Protein AF-A0A3M2HNC7-F1 (afdb_monomer_lite)

Foldseek 3Di:
DDDDDDDDDDDDDDDDDDPDDDPPPDDDPPCPDPPDLADPDDDPPDPPPPDDPVVVVVVSVVCVVCVHPVSVVPDDDDWDQDPVPDID

Sequence (88 aa):
MNYFHYIAAKGQKAARIRGHLLGLMLLPLMAVGQTATEANPPAPGFDLAGSDSRAVRIADEVMQALGGRTAWDNTRYITWKFFGKRRH

Secondary structure (DSSP, 8-state):
----------------------------------------PPPTT--TTTS-HHHHHHHHHHHHHTT-HHHHHT------EETTTEE-

Structure (mmCIF, N/CA/C/O backbone):
data_AF-A0A3M2HNC7-F1
#
_entry.id   AF-A0A3M2HNC7-F1
#
loop_
_atom_site.group_PDB
_atom_site.id
_atom_site.type_symbol
_atom_site.label_atom_id
_atom_site.label_alt_id
_atom_site.label_comp_id
_atom_site.label_asym_id
_atom_site.label_entity_id
_atom_site.label_seq_id
_atom_site.pdbx_PDB_ins_code
_atom_site.Cartn_x
_atom_site.Cartn_y
_atom_site.Ca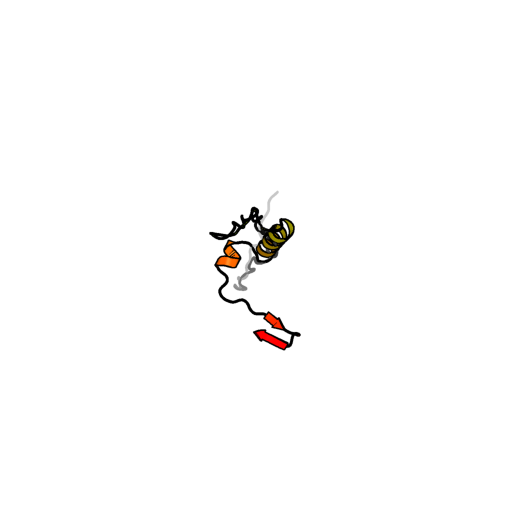rtn_z
_atom_site.occupancy
_atom_site.B_iso_or_equiv
_atom_site.auth_seq_id
_atom_site.auth_comp_id
_atom_site.auth_asym_id
_atom_site.auth_atom_id
_atom_site.pdbx_PDB_model_num
ATOM 1 N N . MET A 1 1 ? -55.483 60.618 13.851 1.00 37.09 1 MET A N 1
ATOM 2 C CA . MET A 1 1 ? -55.998 61.350 15.024 1.00 37.09 1 MET A CA 1
ATOM 3 C C . MET A 1 1 ? -55.402 60.683 16.249 1.00 37.09 1 MET A C 1
ATOM 5 O O . MET A 1 1 ? -55.570 59.480 16.393 1.00 37.09 1 MET A O 1
ATOM 9 N N . ASN A 1 2 ? -54.628 61.429 17.038 1.00 38.91 2 ASN A N 1
ATOM 10 C CA . ASN A 1 2 ? -54.096 60.991 18.332 1.00 38.91 2 ASN A CA 1
ATOM 11 C C . ASN A 1 2 ? -55.242 60.498 19.243 1.00 38.91 2 ASN A C 1
ATOM 13 O O . ASN A 1 2 ? -56.394 60.828 18.994 1.00 38.91 2 ASN A O 1
ATOM 17 N N . TYR A 1 3 ? -54.959 59.717 20.282 1.00 41.41 3 TYR A N 1
ATOM 18 C CA . TYR A 1 3 ? -54.997 60.221 21.657 1.00 41.41 3 TYR A CA 1
ATOM 19 C C . TYR A 1 3 ? -54.740 59.069 22.666 1.00 41.41 3 TYR A C 1
ATOM 21 O O . TYR A 1 3 ? -55.572 58.199 22.867 1.00 41.41 3 TYR A O 1
ATOM 29 N N . PHE A 1 4 ? -53.560 59.136 23.294 1.00 47.69 4 PHE A N 1
ATOM 30 C CA . PHE A 1 4 ? -53.275 58.905 24.719 1.00 47.69 4 PHE A CA 1
ATOM 31 C C . PHE A 1 4 ? -53.444 57.524 25.385 1.00 47.69 4 PHE A C 1
ATOM 33 O O . PHE A 1 4 ? -54.531 57.013 25.608 1.00 47.69 4 PHE A O 1
ATOM 40 N N . HIS A 1 5 ? -52.284 57.059 25.866 1.00 40.00 5 HIS A N 1
ATOM 41 C CA . HIS A 1 5 ? -51.995 56.636 27.242 1.00 40.00 5 HIS A CA 1
ATOM 42 C C . HIS A 1 5 ? -52.944 55.651 27.939 1.00 40.00 5 HIS A C 1
ATOM 44 O O . HIS A 1 5 ? -53.991 56.020 28.459 1.00 40.00 5 HIS A O 1
ATOM 50 N N . TYR A 1 6 ? -52.398 54.466 28.215 1.00 42.69 6 TYR A N 1
ATOM 51 C CA . TYR A 1 6 ? -52.568 53.848 29.526 1.00 42.69 6 TYR A CA 1
ATOM 52 C C . TYR A 1 6 ? -51.185 53.492 30.089 1.00 42.69 6 TYR A C 1
ATOM 54 O O . TYR A 1 6 ? -50.554 52.518 29.684 1.00 42.69 6 TYR A O 1
ATOM 62 N N . ILE A 1 7 ? -50.682 54.340 30.989 1.00 46.12 7 ILE A N 1
ATOM 63 C CA . ILE A 1 7 ? -49.546 54.037 31.864 1.00 46.12 7 ILE A CA 1
ATOM 64 C C . ILE A 1 7 ? -50.131 53.518 33.176 1.00 46.12 7 ILE A C 1
ATOM 66 O O . ILE A 1 7 ? -50.885 54.242 33.813 1.00 46.12 7 ILE A O 1
ATOM 70 N N . ALA A 1 8 ? -49.753 52.307 33.584 1.00 40.50 8 ALA A N 1
ATOM 71 C CA . ALA A 1 8 ? -49.472 51.918 34.975 1.00 40.50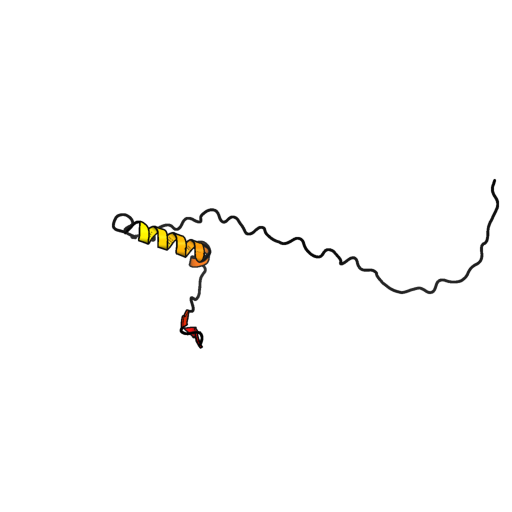 8 ALA A CA 1
ATOM 72 C C . ALA A 1 8 ? -49.200 50.404 34.993 1.00 40.50 8 ALA A C 1
ATOM 74 O O . ALA A 1 8 ? -50.093 49.583 34.837 1.00 40.50 8 ALA A O 1
ATOM 75 N N . ALA A 1 9 ? -47.932 50.008 34.975 1.00 45.25 9 ALA A N 1
ATOM 76 C CA . ALA A 1 9 ? -47.164 49.742 36.190 1.00 45.25 9 ALA A CA 1
ATOM 77 C C . ALA A 1 9 ? -47.544 48.411 36.853 1.00 45.25 9 ALA A C 1
ATOM 79 O O . ALA A 1 9 ? -48.513 48.323 37.600 1.00 45.25 9 ALA A O 1
ATOM 80 N N . LYS A 1 10 ? -46.678 47.408 36.669 1.00 44.53 10 LYS A N 1
ATOM 81 C CA . LYS A 1 10 ? -46.115 46.643 37.789 1.00 44.53 10 LYS A CA 1
ATOM 82 C C . LYS A 1 10 ? -44.894 45.843 37.339 1.00 44.53 10 LYS A C 1
ATOM 84 O O . LYS A 1 10 ? -45.000 44.868 36.610 1.00 44.53 10 LYS A O 1
ATOM 89 N N . GLY A 1 11 ? -43.743 46.324 37.805 1.00 44.31 11 GLY A N 1
ATOM 90 C CA . GLY A 1 11 ? -42.674 45.532 38.408 1.00 44.31 11 GLY A CA 1
ATOM 91 C C . GLY A 1 11 ? -42.231 44.270 37.684 1.00 44.31 11 GLY A C 1
ATOM 92 O O . GLY A 1 11 ? -42.796 43.196 37.873 1.00 44.31 11 GLY A O 1
ATOM 93 N N . GLN A 1 12 ? -41.110 44.406 36.981 1.00 48.19 12 GLN A N 1
ATOM 94 C CA . GLN A 1 12 ? -40.234 43.307 36.621 1.00 48.19 12 GLN A CA 1
ATOM 95 C C . GLN A 1 12 ? -39.945 42.392 37.818 1.00 48.19 12 GLN A C 1
ATOM 97 O O . GLN A 1 12 ? -39.460 42.843 38.856 1.00 48.19 12 GLN A O 1
ATOM 102 N N . LYS A 1 13 ? -40.140 41.086 37.629 1.00 46.47 13 LYS A N 1
ATOM 103 C CA . LYS A 1 13 ? -39.315 40.083 38.301 1.00 46.47 13 LYS A CA 1
ATOM 104 C C . LYS A 1 13 ? -38.404 39.461 37.258 1.00 46.47 13 LYS A C 1
ATOM 106 O O . LYS A 1 13 ? -38.846 38.810 36.316 1.00 46.47 13 LYS A O 1
ATOM 111 N N . ALA A 1 14 ? -37.131 39.781 37.422 1.00 43.69 14 ALA A N 1
ATOM 112 C CA . ALA A 1 14 ? -36.028 39.319 36.617 1.00 43.69 14 ALA A CA 1
ATOM 113 C C . ALA A 1 14 ? -35.822 37.799 36.724 1.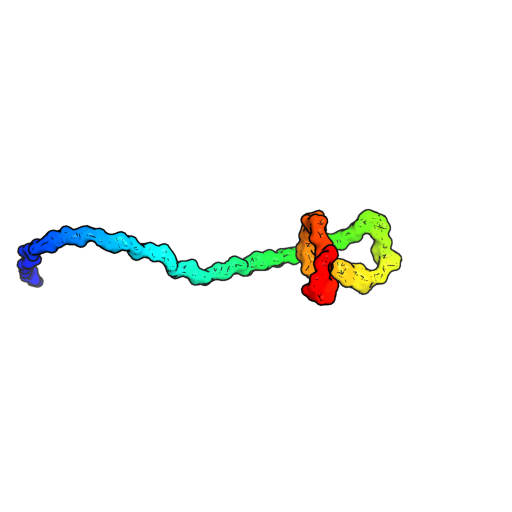00 43.69 14 ALA A C 1
ATOM 115 O O . ALA A 1 14 ? -36.177 37.169 37.719 1.00 43.69 14 ALA A O 1
ATOM 116 N N . ALA A 1 15 ? -35.113 37.300 35.710 1.00 48.69 15 ALA A N 1
ATOM 117 C CA . ALA A 1 15 ? -34.314 36.078 35.680 1.00 48.69 15 ALA A CA 1
ATOM 118 C C . ALA A 1 15 ? -35.019 34.750 35.338 1.00 48.69 15 ALA A C 1
ATOM 120 O O . ALA A 1 15 ? -35.304 33.922 36.197 1.00 48.69 15 ALA A O 1
ATOM 121 N N . ARG A 1 16 ? -35.063 34.449 34.029 1.00 51.28 16 ARG A N 1
ATOM 122 C CA . ARG A 1 16 ? -34.668 33.117 33.534 1.00 51.28 16 ARG A CA 1
ATOM 123 C C . ARG A 1 16 ? -33.812 33.214 32.265 1.00 51.28 16 ARG A C 1
ATOM 125 O O . ARG A 1 16 ? -34.268 33.115 31.139 1.00 51.28 16 ARG A O 1
ATOM 132 N N . ILE A 1 17 ? -32.552 33.528 32.524 1.00 58.50 17 ILE A N 1
ATOM 133 C CA . ILE A 1 17 ? -31.310 33.036 31.916 1.00 58.50 17 ILE A CA 1
ATOM 134 C C . ILE A 1 17 ? -31.466 32.145 30.653 1.00 58.50 17 ILE A C 1
ATOM 136 O O . ILE A 1 17 ? -31.796 30.968 30.746 1.00 58.50 17 ILE A O 1
ATOM 140 N N . ARG A 1 18 ? -31.084 32.755 29.518 1.00 50.28 18 ARG A N 1
ATOM 141 C CA . ARG A 1 18 ? -30.312 32.241 28.361 1.00 50.28 18 ARG A CA 1
ATOM 142 C C . ARG A 1 18 ? -30.927 31.138 27.483 1.00 50.28 18 ARG A C 1
ATOM 144 O O . ARG A 1 18 ? -30.644 29.958 27.644 1.00 50.28 18 ARG A O 1
ATOM 151 N N . GLY A 1 19 ? -31.608 31.569 26.418 1.00 48.19 19 GLY A N 1
ATOM 152 C CA . GLY A 1 19 ? -31.664 30.820 25.161 1.00 48.19 19 GLY A CA 1
ATOM 153 C C . GLY A 1 19 ? -30.294 30.861 24.483 1.00 48.19 1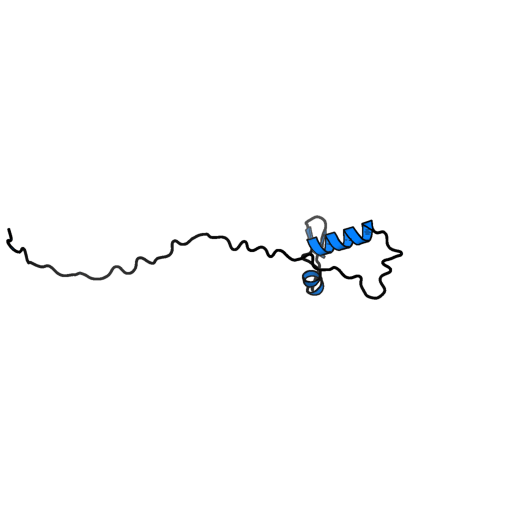9 GLY A C 1
ATOM 154 O O . GLY A 1 19 ? -29.939 31.853 23.850 1.00 48.19 19 GLY A O 1
ATOM 155 N N . HIS A 1 20 ? -29.492 29.816 24.669 1.00 52.34 20 HIS A N 1
ATOM 156 C CA . HIS A 1 20 ? -28.259 29.646 23.914 1.00 52.34 20 HIS A CA 1
ATOM 157 C C . HIS A 1 20 ? -28.578 29.047 22.545 1.00 52.34 20 HIS A C 1
ATOM 159 O O . HIS A 1 20 ? -28.992 27.897 22.434 1.00 52.34 20 HIS A O 1
ATOM 165 N N . LEU A 1 21 ? -28.361 29.873 21.516 1.00 51.84 21 LEU A N 1
ATOM 166 C CA . LEU A 1 21 ? -27.877 29.465 20.200 1.00 51.84 21 LEU A CA 1
ATOM 167 C C . LEU A 1 21 ? -26.996 28.212 20.312 1.00 51.84 21 LEU A C 1
ATOM 169 O O . LEU A 1 21 ? -25.852 28.326 20.738 1.00 51.84 21 LEU A O 1
ATOM 173 N N . LEU A 1 22 ? -27.504 27.041 19.938 1.00 52.91 22 LEU A N 1
ATOM 174 C CA . LEU A 1 22 ? -26.694 25.841 19.697 1.00 52.91 22 LEU A CA 1
ATOM 175 C C . LEU A 1 22 ? -27.530 24.823 18.914 1.00 52.91 22 LEU A C 1
ATOM 177 O O . LEU A 1 22 ? -27.869 23.741 19.374 1.00 52.91 22 LEU A O 1
ATOM 181 N N . GLY A 1 23 ? -27.906 25.228 17.705 1.00 49.47 23 GLY A N 1
ATOM 182 C CA . GLY A 1 23 ? -28.587 24.396 16.720 1.00 49.47 23 GLY A CA 1
ATOM 183 C C . GLY A 1 23 ? -27.955 24.592 15.348 1.00 49.47 23 GLY A C 1
ATOM 184 O O . GLY A 1 23 ? -28.640 24.970 14.410 1.00 49.47 23 GLY A O 1
ATOM 185 N N . LEU A 1 24 ? -26.638 24.405 15.249 1.00 58.62 24 LEU A N 1
ATOM 186 C CA . LEU A 1 24 ? -25.925 24.286 13.974 1.00 58.62 24 LEU A CA 1
ATOM 187 C C . LEU A 1 24 ? -25.216 22.931 13.982 1.00 58.62 24 LEU A C 1
ATOM 189 O O . LEU A 1 24 ? -24.007 22.803 14.150 1.00 58.62 24 LEU A O 1
ATOM 193 N N . MET A 1 25 ? -26.054 21.898 13.936 1.00 54.50 25 MET A N 1
ATOM 194 C CA . MET A 1 25 ? -25.658 20.514 13.753 1.00 54.50 25 MET A CA 1
ATOM 195 C C . MET A 1 25 ? -25.526 20.262 12.246 1.00 54.50 25 MET A C 1
ATOM 197 O O . MET A 1 25 ? -26.430 20.597 11.486 1.00 54.50 25 MET A O 1
ATOM 201 N N . LEU A 1 26 ? -24.418 19.624 11.865 1.00 64.75 26 LEU A N 1
ATOM 202 C CA . LEU A 1 26 ? -24.129 19.020 10.561 1.00 64.75 26 LEU A CA 1
ATOM 203 C C . LEU A 1 26 ? -23.890 19.958 9.360 1.00 64.75 26 LEU A C 1
ATOM 205 O O . LEU A 1 26 ? -24.783 20.261 8.578 1.00 64.75 26 LEU A O 1
ATOM 209 N N . LEU A 1 27 ? -22.608 20.211 9.095 1.00 56.22 27 LEU A N 1
ATOM 210 C CA . LEU A 1 27 ? -22.048 20.061 7.748 1.00 56.22 27 LEU A CA 1
ATOM 211 C C . LEU A 1 27 ? -20.775 19.208 7.882 1.00 56.22 27 LEU A C 1
ATOM 213 O O . LEU A 1 27 ? -19.943 19.504 8.744 1.00 56.22 27 LEU A O 1
ATOM 217 N N . PRO A 1 28 ? -20.651 18.098 7.135 1.00 58.91 28 PRO A N 1
ATOM 218 C CA . PRO A 1 28 ? -19.619 17.110 7.382 1.00 58.91 28 PRO A CA 1
ATOM 219 C C . PRO A 1 28 ? -18.264 17.632 6.904 1.00 58.91 28 PRO A C 1
ATOM 221 O O . PRO A 1 28 ? -18.126 18.150 5.796 1.00 58.91 28 PRO A O 1
ATOM 224 N N . LEU A 1 29 ? -17.251 17.436 7.747 1.00 62.38 29 LEU A N 1
ATOM 225 C CA . LEU A 1 29 ? -15.838 17.498 7.395 1.00 62.38 29 LEU A CA 1
ATOM 226 C C . LEU A 1 29 ? -15.541 16.358 6.404 1.00 62.38 29 LEU A C 1
ATOM 228 O O . LEU A 1 29 ? -15.056 15.300 6.782 1.00 62.38 29 LEU A O 1
ATOM 232 N N . MET A 1 30 ? -15.915 16.541 5.141 1.00 57.59 30 MET A N 1
ATOM 233 C CA . MET A 1 30 ? -15.627 15.619 4.039 1.00 57.59 30 MET A CA 1
ATOM 234 C C . MET A 1 30 ? -14.795 16.350 2.990 1.00 57.59 30 MET A C 1
ATOM 236 O O . MET A 1 30 ? -15.138 16.415 1.818 1.00 57.59 30 MET A O 1
ATOM 240 N N . ALA A 1 31 ? -13.669 16.903 3.429 1.00 52.81 31 ALA A N 1
ATOM 241 C CA . ALA A 1 31 ? -12.496 16.964 2.576 1.00 52.81 31 ALA A CA 1
ATOM 242 C C . ALA A 1 31 ? -11.646 15.742 2.937 1.00 52.81 31 ALA A C 1
ATOM 244 O O . ALA A 1 31 ? -10.626 15.855 3.612 1.00 52.81 31 ALA A O 1
ATOM 245 N N . VAL A 1 32 ? -12.113 14.547 2.549 1.00 58.09 32 VAL A N 1
ATOM 246 C CA . VAL A 1 32 ? -11.195 13.414 2.401 1.00 58.09 32 VAL A CA 1
ATOM 247 C C . VAL A 1 32 ? -10.208 13.877 1.344 1.00 58.09 32 VAL A C 1
ATOM 249 O O . VAL A 1 32 ? -10.594 14.104 0.197 1.00 58.09 32 VAL A O 1
ATOM 252 N N . GLY A 1 33 ? -8.979 14.153 1.779 1.00 52.38 33 GLY A N 1
ATOM 253 C CA . GLY A 1 33 ? -7.920 14.634 0.914 1.00 52.38 33 GLY A CA 1
ATOM 254 C C . GLY A 1 33 ? -7.845 13.742 -0.313 1.00 52.38 33 GLY A C 1
ATOM 255 O O . GLY A 1 33 ? -7.708 12.526 -0.196 1.00 52.38 33 GLY A O 1
ATOM 256 N N . GLN A 1 34 ? -7.962 14.348 -1.490 1.00 49.34 34 GLN A N 1
ATOM 257 C CA . GLN A 1 34 ? -7.472 13.735 -2.710 1.00 49.34 34 GLN A CA 1
ATOM 258 C C . GLN A 1 34 ? -5.964 13.598 -2.512 1.00 49.34 34 GLN A C 1
ATOM 260 O O . GLN A 1 34 ? -5.209 14.533 -2.768 1.00 49.34 34 GLN A O 1
ATOM 265 N N . THR A 1 35 ? -5.522 12.474 -1.949 1.00 51.28 35 THR A N 1
ATOM 266 C CA . THR A 1 35 ? -4.106 12.144 -1.928 1.00 51.28 35 THR A CA 1
ATOM 267 C C . THR A 1 35 ? -3.737 11.946 -3.386 1.00 51.28 35 THR A C 1
ATOM 269 O O . THR A 1 35 ? -4.122 10.942 -3.992 1.00 51.28 35 THR A O 1
ATOM 272 N N . ALA A 1 36 ? -3.061 12.941 -3.968 1.00 54.16 36 ALA A N 1
ATOM 273 C CA . ALA A 1 36 ? -2.277 12.752 -5.179 1.00 54.16 36 ALA A CA 1
ATOM 274 C C . ALA A 1 36 ? -1.576 11.399 -5.056 1.00 54.16 36 ALA A C 1
ATOM 276 O O . ALA A 1 36 ? -1.066 11.121 -3.971 1.00 54.16 36 ALA A O 1
ATOM 277 N N . THR A 1 37 ? -1.632 10.561 -6.099 1.00 57.19 37 THR A N 1
ATOM 278 C CA . THR A 1 37 ? -1.023 9.225 -6.124 1.00 57.19 37 THR A CA 1
ATOM 279 C C . THR A 1 37 ? 0.380 9.327 -5.546 1.00 57.19 37 THR A C 1
ATOM 281 O O . THR A 1 37 ? 1.292 9.816 -6.213 1.00 57.19 37 THR A O 1
ATOM 284 N N . GLU A 1 38 ? 0.524 8.995 -4.264 1.00 65.56 38 GLU A N 1
ATOM 285 C CA . GLU A 1 38 ? 1.775 9.223 -3.565 1.00 65.56 38 GLU A CA 1
ATOM 286 C C . GLU A 1 38 ? 2.737 8.208 -4.164 1.00 65.56 38 GLU A C 1
ATOM 288 O O . GLU A 1 38 ? 2.448 7.009 -4.174 1.00 65.56 38 GLU A O 1
ATOM 293 N N . ALA A 1 39 ? 3.812 8.695 -4.784 1.00 78.38 39 ALA A N 1
ATOM 294 C CA . ALA A 1 39 ? 4.732 7.823 -5.487 1.00 78.38 39 ALA A CA 1
ATOM 295 C C . ALA A 1 39 ? 5.268 6.775 -4.508 1.00 78.38 39 ALA A C 1
ATOM 297 O O . ALA A 1 39 ? 5.680 7.100 -3.394 1.00 78.38 39 ALA A O 1
ATOM 298 N N . ASN A 1 40 ? 5.265 5.519 -4.942 1.00 88.00 40 ASN A N 1
ATOM 299 C CA . ASN A 1 40 ? 5.830 4.410 -4.200 1.00 88.00 40 ASN A CA 1
ATOM 300 C C . ASN A 1 40 ? 7.190 4.033 -4.812 1.00 88.00 40 ASN A C 1
ATOM 302 O O . ASN A 1 40 ? 7.266 3.076 -5.582 1.00 88.00 40 ASN A O 1
ATOM 306 N N . PRO A 1 41 ? 8.261 4.816 -4.577 1.00 91.00 41 PRO A N 1
ATOM 307 C CA . PRO A 1 41 ? 9.531 4.568 -5.236 1.00 91.00 41 PRO A CA 1
ATOM 308 C C . PRO A 1 41 ? 10.090 3.200 -4.820 1.00 91.00 41 PRO A C 1
ATOM 310 O O . PRO A 1 41 ? 10.007 2.832 -3.642 1.00 91.00 41 PRO A O 1
ATOM 313 N N . PRO A 1 42 ? 10.708 2.463 -5.756 1.00 91.88 42 PRO A N 1
ATOM 314 C CA . PRO A 1 42 ? 11.477 1.282 -5.416 1.00 91.88 42 PRO A CA 1
ATOM 315 C C . PRO A 1 42 ? 12.550 1.602 -4.374 1.00 91.88 42 PRO A C 1
ATOM 317 O O . PRO A 1 42 ? 13.184 2.659 -4.414 1.00 91.88 42 PRO A O 1
ATOM 320 N N . ALA A 1 43 ? 12.779 0.671 -3.451 1.00 90.56 43 ALA A N 1
ATOM 321 C CA . ALA A 1 43 ? 13.872 0.796 -2.498 1.00 90.56 43 ALA A CA 1
ATOM 322 C C . ALA A 1 43 ? 15.236 0.795 -3.224 1.00 90.56 43 ALA A C 1
ATOM 324 O O . ALA A 1 43 ? 15.359 0.206 -4.304 1.00 90.56 43 ALA A O 1
ATOM 325 N N . PRO A 1 44 ? 16.285 1.401 -2.640 1.00 94.62 44 PRO A N 1
ATOM 326 C CA . PRO A 1 44 ? 17.633 1.311 -3.190 1.00 94.62 44 PRO A CA 1
ATOM 327 C C . PRO A 1 44 ? 18.048 -0.148 -3.428 1.00 94.62 44 PRO A C 1
ATOM 329 O O . PRO A 1 44 ? 17.942 -0.983 -2.532 1.00 94.62 44 PRO A O 1
ATOM 332 N N . GLY A 1 45 ? 18.515 -0.451 -4.642 1.00 94.88 45 GLY A N 1
ATOM 333 C CA . GLY A 1 45 ? 18.914 -1.805 -5.040 1.00 94.88 45 GLY A CA 1
ATOM 334 C C . GLY A 1 45 ? 17.768 -2.732 -5.464 1.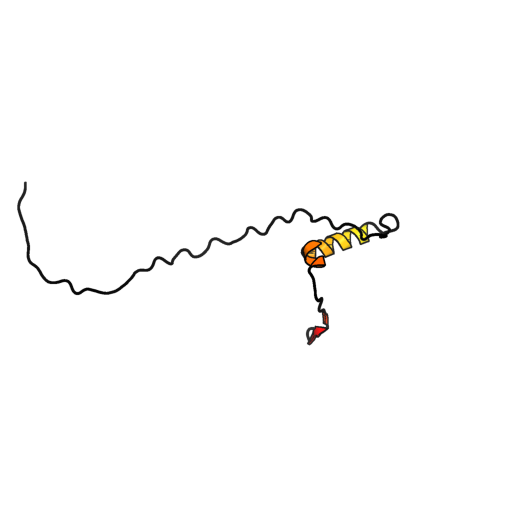00 94.88 45 GLY A C 1
ATOM 335 O O . GLY A 1 45 ? 18.032 -3.892 -5.769 1.00 94.88 45 GLY A O 1
ATOM 336 N N . PHE A 1 46 ? 16.519 -2.256 -5.512 1.00 94.31 46 PHE A N 1
ATOM 337 C CA . PHE A 1 46 ? 15.406 -3.035 -6.055 1.00 94.31 46 PHE A CA 1
ATOM 338 C C . PHE A 1 46 ? 15.550 -3.215 -7.573 1.00 94.31 46 PHE A C 1
ATOM 340 O O . PHE A 1 46 ? 15.608 -2.237 -8.321 1.00 94.31 46 PHE A O 1
ATOM 347 N N . ASP A 1 47 ? 15.575 -4.467 -8.032 1.00 96.19 47 ASP A N 1
ATOM 348 C CA . ASP A 1 47 ? 15.624 -4.796 -9.457 1.00 96.19 47 ASP A CA 1
ATOM 349 C C . ASP A 1 47 ? 14.234 -4.673 -10.092 1.00 96.19 47 ASP A C 1
ATOM 351 O O . ASP A 1 47 ? 13.478 -5.639 -10.212 1.00 96.19 47 ASP A O 1
ATOM 355 N N . LEU A 1 48 ? 13.889 -3.450 -10.495 1.00 93.94 48 LEU A N 1
ATOM 356 C CA . LEU A 1 48 ? 12.618 -3.176 -11.159 1.00 93.94 48 LEU A CA 1
ATOM 357 C C . LEU A 1 48 ? 12.521 -3.857 -12.535 1.00 93.94 48 LEU A C 1
ATOM 359 O O . LEU A 1 48 ? 11.428 -4.239 -12.940 1.00 93.94 48 LEU A O 1
ATOM 363 N N . ALA A 1 49 ? 13.643 -4.014 -13.245 1.00 94.94 49 ALA A N 1
ATOM 364 C CA . ALA A 1 49 ? 13.666 -4.556 -14.604 1.00 94.94 49 ALA A CA 1
ATOM 365 C C . ALA A 1 49 ? 13.530 -6.085 -14.629 1.00 94.94 49 ALA A C 1
ATOM 367 O O . ALA A 1 49 ? 12.886 -6.626 -15.527 1.00 94.94 49 ALA A O 1
ATOM 368 N N . GLY A 1 50 ? 14.110 -6.773 -13.644 1.00 96.44 50 GLY A N 1
ATOM 369 C CA . GLY A 1 50 ? 13.957 -8.216 -13.452 1.00 96.44 50 GLY A CA 1
ATOM 370 C C . GLY A 1 50 ? 12.674 -8.621 -12.720 1.00 96.44 50 GLY A C 1
ATOM 371 O O . GLY A 1 50 ? 12.374 -9.811 -12.627 1.00 96.44 50 GLY A O 1
ATOM 372 N N . SER A 1 51 ? 11.904 -7.659 -12.205 1.00 96.19 51 SER A N 1
ATOM 373 C CA . SER A 1 51 ? 10.651 -7.920 -11.492 1.00 96.19 51 SER A CA 1
ATOM 374 C C . SER A 1 51 ? 9.457 -8.090 -12.432 1.00 96.19 51 SER A C 1
ATOM 376 O O . SER A 1 51 ? 9.333 -7.431 -13.463 1.00 96.19 51 SER A O 1
ATOM 378 N N . ASP A 1 52 ? 8.504 -8.933 -12.030 1.00 97.75 52 ASP A N 1
ATOM 379 C CA . ASP A 1 52 ? 7.219 -9.045 -12.717 1.00 97.75 52 ASP A CA 1
ATOM 380 C C . ASP A 1 52 ? 6.401 -7.747 -12.550 1.00 97.75 52 ASP A C 1
ATOM 382 O O . ASP A 1 52 ? 6.094 -7.314 -11.437 1.00 97.75 52 ASP A O 1
ATOM 386 N N . SER A 1 53 ? 6.005 -7.139 -13.671 1.00 95.62 53 SER A N 1
ATOM 387 C CA . SER A 1 53 ? 5.245 -5.877 -13.687 1.00 95.62 53 SER A CA 1
ATOM 388 C C . SER A 1 53 ? 3.910 -5.927 -12.928 1.00 95.62 53 SER A C 1
ATOM 390 O O . SER A 1 53 ? 3.491 -4.931 -12.333 1.00 95.62 53 SER A O 1
ATOM 392 N N . ARG A 1 54 ? 3.230 -7.080 -12.909 1.00 96.94 54 ARG A N 1
ATOM 393 C CA . ARG A 1 54 ? 1.990 -7.275 -12.152 1.00 96.94 54 ARG A CA 1
ATOM 394 C C . ARG A 1 54 ? 2.279 -7.302 -10.659 1.00 96.94 54 ARG A C 1
ATOM 396 O O . ARG A 1 54 ? 1.493 -6.742 -9.900 1.00 96.94 54 ARG A O 1
ATOM 403 N N . ALA A 1 55 ? 3.377 -7.928 -10.243 1.00 96.44 55 ALA A N 1
ATOM 404 C CA . ALA A 1 55 ? 3.783 -7.945 -8.840 1.00 96.44 55 ALA A CA 1
ATOM 405 C C . ALA A 1 55 ? 4.115 -6.532 -8.338 1.00 96.44 55 ALA A C 1
ATOM 407 O O . ALA A 1 55 ? 3.646 -6.147 -7.268 1.00 96.44 55 ALA A O 1
ATOM 408 N N . VAL A 1 56 ? 4.837 -5.741 -9.141 1.00 95.62 56 VAL A N 1
ATOM 409 C CA . VAL A 1 56 ? 5.130 -4.330 -8.832 1.00 95.62 56 VAL A CA 1
ATOM 410 C C . VAL A 1 56 ? 3.835 -3.534 -8.667 1.00 95.62 56 VAL A C 1
ATOM 412 O O . VAL A 1 56 ? 3.644 -2.884 -7.643 1.00 95.62 56 VAL A O 1
ATOM 415 N N . ARG A 1 57 ? 2.892 -3.666 -9.609 1.00 94.81 57 ARG A N 1
ATOM 416 C CA . ARG A 1 57 ? 1.598 -2.976 -9.513 1.00 94.81 57 ARG A CA 1
ATOM 417 C C . ARG A 1 57 ? 0.812 -3.366 -8.259 1.00 94.81 57 ARG A C 1
ATOM 419 O O . ARG A 1 57 ? 0.244 -2.500 -7.607 1.00 94.81 57 ARG A O 1
ATOM 426 N N . ILE A 1 58 ? 0.784 -4.653 -7.907 1.00 95.75 58 ILE A N 1
ATOM 427 C CA . ILE A 1 58 ? 0.118 -5.112 -6.678 1.00 95.75 58 ILE A CA 1
ATOM 428 C C . ILE A 1 58 ? 0.778 -4.480 -5.446 1.00 95.75 58 ILE A C 1
ATOM 430 O O . ILE A 1 58 ? 0.074 -4.085 -4.520 1.00 95.75 58 ILE A O 1
ATOM 434 N N . ALA A 1 59 ? 2.107 -4.355 -5.425 1.00 94.31 59 ALA A N 1
ATOM 435 C CA . ALA A 1 59 ? 2.801 -3.684 -4.330 1.00 94.31 59 ALA A CA 1
ATOM 436 C C . ALA A 1 59 ? 2.383 -2.206 -4.212 1.00 94.31 59 ALA A C 1
ATOM 438 O O . ALA A 1 59 ? 2.112 -1.746 -3.103 1.00 94.31 59 ALA A O 1
ATOM 439 N N . ASP A 1 60 ? 2.257 -1.492 -5.333 1.00 94.25 60 ASP A N 1
ATOM 440 C CA . ASP A 1 60 ? 1.780 -0.103 -5.348 1.00 94.25 60 ASP A CA 1
ATOM 441 C C . ASP A 1 60 ? 0.333 0.017 -4.844 1.00 94.25 60 ASP A C 1
ATOM 443 O O . ASP A 1 60 ? 0.034 0.869 -4.006 1.00 94.25 60 ASP A O 1
ATOM 447 N N . GLU A 1 61 ? -0.556 -0.875 -5.289 1.00 94.38 61 GLU A N 1
ATOM 448 C CA . GLU A 1 61 ? -1.955 -0.927 -4.844 1.00 94.38 61 GLU A CA 1
ATOM 449 C C . GLU A 1 61 ? -2.066 -1.217 -3.338 1.00 94.38 61 GLU A C 1
ATOM 451 O O . GLU A 1 61 ? -2.865 -0.591 -2.637 1.00 94.38 61 GLU A O 1
ATOM 456 N N . VAL A 1 62 ? -1.240 -2.130 -2.812 1.00 94.50 62 VAL A N 1
ATOM 457 C CA . VAL A 1 62 ? -1.173 -2.420 -1.372 1.00 94.50 62 VAL A CA 1
ATOM 458 C C . VAL A 1 62 ? -0.711 -1.189 -0.601 1.00 94.50 62 VAL A C 1
ATOM 460 O O . VAL A 1 62 ? -1.346 -0.824 0.387 1.00 94.50 62 VAL A O 1
ATOM 463 N N . MET A 1 63 ? 0.349 -0.516 -1.053 1.00 94.06 63 MET A N 1
ATOM 464 C CA . MET A 1 63 ? 0.834 0.706 -0.405 1.00 94.06 63 MET A CA 1
ATOM 465 C C . MET A 1 63 ? -0.232 1.801 -0.404 1.00 94.06 63 MET A C 1
ATOM 467 O O . MET A 1 63 ? -0.443 2.448 0.622 1.00 94.06 63 MET A O 1
ATOM 471 N N . GLN A 1 64 ? -0.965 1.963 -1.507 1.00 93.00 64 GLN A N 1
ATOM 472 C CA . GLN A 1 64 ? -2.089 2.892 -1.577 1.00 93.00 64 GLN A CA 1
ATOM 473 C C . GLN A 1 64 ? -3.202 2.519 -0.584 1.00 93.00 64 GLN A C 1
ATOM 475 O O . GLN A 1 64 ? -3.684 3.383 0.148 1.00 93.00 64 GLN A O 1
ATOM 480 N N . ALA A 1 65 ? -3.579 1.239 -0.505 1.00 93.12 65 ALA A N 1
ATOM 481 C CA . ALA A 1 65 ? -4.601 0.752 0.424 1.00 93.12 65 ALA A CA 1
ATOM 482 C C . ALA A 1 65 ? -4.198 0.904 1.902 1.00 93.12 65 ALA A C 1
ATOM 484 O O . ALA A 1 65 ? -5.060 1.080 2.764 1.00 93.12 65 ALA A O 1
ATOM 485 N N . LEU A 1 66 ? -2.896 0.871 2.197 1.00 91.19 66 LEU A N 1
ATOM 486 C CA . LEU A 1 66 ? -2.338 1.111 3.530 1.00 91.19 66 LEU A CA 1
ATOM 487 C C . LEU A 1 66 ? -2.244 2.604 3.899 1.00 91.19 66 LEU A C 1
ATOM 489 O O . LEU A 1 66 ? -1.831 2.927 5.012 1.00 91.19 66 LEU A O 1
ATOM 493 N N . GLY A 1 67 ? -2.660 3.511 3.009 1.00 91.25 67 GLY A N 1
ATOM 494 C CA . GLY A 1 67 ? -2.645 4.958 3.244 1.00 91.25 67 GLY A CA 1
ATOM 495 C C . GLY A 1 67 ? -1.433 5.686 2.657 1.00 91.25 67 GLY A C 1
ATOM 496 O O . GLY A 1 67 ? -1.198 6.839 3.012 1.00 91.25 67 GLY A O 1
ATOM 497 N N . GLY A 1 68 ? -0.680 5.041 1.766 1.00 93.00 68 GLY A N 1
ATOM 498 C CA . GLY A 1 68 ? 0.454 5.632 1.061 1.00 93.00 68 GLY A CA 1
ATOM 499 C C . GLY A 1 68 ? 1.811 5.358 1.707 1.00 93.00 68 GLY A C 1
ATOM 500 O O . GLY A 1 68 ? 1.933 4.720 2.759 1.00 93.00 68 GLY A O 1
ATOM 501 N N . ARG A 1 69 ? 2.856 5.857 1.044 1.00 93.44 69 ARG A N 1
ATOM 502 C CA . ARG A 1 69 ? 4.261 5.681 1.429 1.00 93.44 69 ARG A CA 1
ATOM 503 C C . ARG A 1 69 ? 4.541 6.356 2.768 1.00 93.44 69 ARG A C 1
ATOM 505 O O . ARG A 1 69 ? 5.097 5.719 3.658 1.00 93.44 69 ARG A O 1
ATOM 512 N N . THR A 1 70 ? 4.055 7.579 2.964 1.00 92.00 70 THR A N 1
ATOM 513 C CA . THR A 1 70 ? 4.249 8.306 4.226 1.00 92.00 70 THR A CA 1
ATOM 514 C C . THR A 1 70 ? 3.577 7.602 5.412 1.00 92.00 70 THR A C 1
ATOM 516 O O . THR A 1 70 ? 4.139 7.552 6.508 1.00 92.00 70 THR A O 1
ATOM 519 N N . ALA A 1 71 ? 2.378 7.035 5.230 1.00 93.31 71 ALA A N 1
ATOM 520 C CA . ALA A 1 71 ? 1.694 6.296 6.295 1.00 93.31 71 ALA A CA 1
ATOM 521 C C . ALA A 1 71 ? 2.454 5.016 6.676 1.00 93.31 71 ALA A C 1
ATOM 523 O O . ALA A 1 71 ? 2.625 4.715 7.862 1.00 93.31 71 ALA A O 1
ATOM 524 N N . TRP A 1 72 ? 2.961 4.298 5.671 1.00 93.06 72 TRP A N 1
ATOM 525 C CA . TRP A 1 72 ? 3.807 3.129 5.876 1.00 93.06 72 TRP A CA 1
ATOM 526 C C . TRP A 1 72 ? 5.100 3.473 6.621 1.00 93.06 72 TRP A C 1
ATOM 528 O O . TRP A 1 72 ? 5.411 2.826 7.617 1.00 93.06 72 TRP A O 1
ATOM 538 N N . ASP A 1 73 ? 5.812 4.520 6.208 1.00 93.38 73 ASP A N 1
ATOM 539 C CA . ASP A 1 73 ? 7.089 4.904 6.823 1.00 93.38 73 ASP A CA 1
ATOM 540 C C . ASP A 1 73 ? 6.918 5.344 8.293 1.00 93.38 73 ASP A C 1
ATOM 542 O O . ASP A 1 73 ? 7.805 5.143 9.122 1.00 93.38 73 ASP A O 1
ATOM 546 N N . ASN A 1 74 ? 5.744 5.878 8.651 1.00 95.12 74 ASN A N 1
ATOM 547 C CA . ASN A 1 74 ? 5.385 6.224 10.031 1.00 95.12 74 ASN A CA 1
ATOM 548 C C . ASN A 1 74 ? 4.829 5.040 10.850 1.00 95.12 74 ASN A C 1
ATOM 550 O O . ASN A 1 74 ? 4.567 5.180 12.052 1.00 95.12 74 ASN A O 1
ATOM 554 N N . THR A 1 75 ? 4.619 3.872 10.235 1.00 95.25 75 THR A N 1
ATOM 555 C CA . THR A 1 75 ? 4.054 2.701 10.914 1.00 95.25 75 THR A CA 1
ATOM 556 C C . THR A 1 75 ? 5.068 2.105 11.886 1.00 95.25 75 THR A C 1
ATOM 558 O O . THR A 1 75 ? 6.142 1.652 11.508 1.00 95.25 75 THR A O 1
ATOM 561 N N . ARG A 1 76 ? 4.705 2.061 13.174 1.00 95.94 76 ARG A N 1
ATOM 562 C CA . ARG A 1 76 ? 5.583 1.533 14.234 1.00 95.94 76 ARG A CA 1
ATOM 563 C C . ARG A 1 76 ? 5.389 0.048 14.514 1.00 95.94 76 ARG A C 1
ATOM 565 O O . ARG A 1 76 ? 6.346 -0.638 14.852 1.00 95.94 76 ARG A O 1
ATOM 572 N N . TYR A 1 77 ? 4.150 -0.427 14.420 1.00 94.00 77 TYR A N 1
ATOM 573 C CA . TYR A 1 77 ? 3.781 -1.802 14.736 1.00 94.00 77 TYR A CA 1
ATOM 574 C C . TYR A 1 77 ? 2.715 -2.283 13.762 1.00 94.00 77 TYR A C 1
ATOM 576 O O . TYR A 1 77 ? 1.721 -1.594 13.534 1.00 94.00 77 TYR A O 1
ATOM 584 N N . ILE A 1 78 ? 2.906 -3.490 13.244 1.00 91.75 78 ILE A N 1
ATOM 585 C CA . ILE A 1 78 ? 1.906 -4.212 12.465 1.00 91.75 78 ILE A CA 1
ATOM 586 C C . ILE A 1 78 ? 1.473 -5.389 13.328 1.00 91.75 78 ILE A C 1
ATOM 588 O O . ILE A 1 78 ? 2.319 -6.148 13.793 1.00 91.75 78 ILE A O 1
ATOM 592 N N . THR A 1 79 ? 0.169 -5.524 13.560 1.00 89.69 79 THR A N 1
ATOM 593 C CA . THR A 1 79 ? -0.390 -6.661 14.297 1.00 89.69 79 THR A CA 1
ATOM 594 C C . THR A 1 79 ? -1.338 -7.448 13.416 1.00 89.69 79 THR A C 1
ATOM 596 O O . THR A 1 79 ? -2.067 -6.885 12.596 1.00 89.69 79 THR A O 1
ATOM 599 N N . TRP A 1 80 ? -1.360 -8.757 13.622 1.00 85.25 80 TRP A N 1
ATOM 600 C CA . TRP A 1 80 ? -2.180 -9.682 12.857 1.00 85.25 80 TRP A CA 1
ATOM 601 C C . TRP A 1 80 ? -3.173 -10.371 13.784 1.00 85.25 80 TRP A C 1
ATOM 603 O O . TRP A 1 80 ? -2.820 -10.882 14.850 1.00 85.25 80 TRP A O 1
ATOM 613 N N . LYS A 1 81 ? -4.444 -10.398 13.374 1.00 83.19 81 LYS A N 1
ATOM 614 C CA . LYS A 1 81 ? -5.484 -11.177 14.053 1.00 83.19 81 LYS A CA 1
ATOM 615 C C . LYS A 1 81 ? -5.654 -12.512 13.345 1.00 83.19 81 LYS A C 1
ATOM 617 O O . LYS A 1 81 ? -6.405 -12.613 12.378 1.00 83.19 81 LYS A O 1
ATOM 622 N N . PHE A 1 82 ? -5.007 -13.549 13.861 1.00 81.25 82 PHE A N 1
ATOM 623 C CA . PHE A 1 82 ? -5.223 -14.906 13.370 1.00 81.25 82 PHE A CA 1
ATOM 624 C C . PHE A 1 82 ? -6.492 -15.494 13.986 1.00 81.25 82 PHE A C 1
ATOM 626 O O . PHE A 1 82 ? -6.692 -15.456 15.207 1.00 81.25 82 PHE A O 1
ATOM 633 N N . PHE A 1 83 ? -7.354 -16.050 13.129 1.00 81.69 83 PHE A N 1
ATOM 634 C CA . PHE A 1 83 ?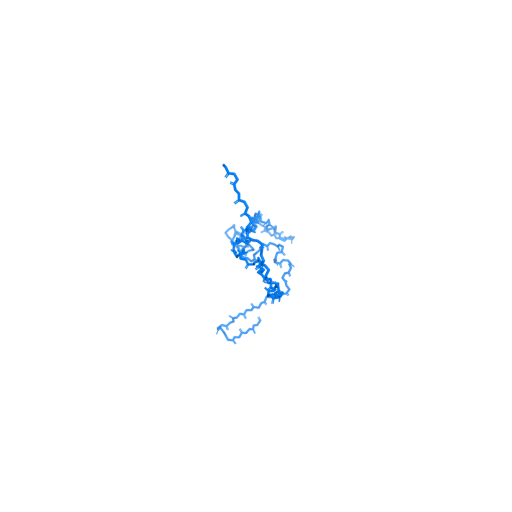 -8.553 -16.803 13.523 1.00 81.69 83 PHE A CA 1
ATOM 635 C C . PHE A 1 83 ? -9.459 -16.061 14.528 1.00 81.69 83 PHE A C 1
ATOM 637 O O . PHE A 1 83 ? -10.074 -16.669 15.403 1.00 81.69 83 PHE A O 1
ATOM 644 N N . GLY A 1 84 ? -9.490 -14.724 14.454 1.00 74.44 84 GLY A N 1
ATOM 645 C CA . GLY A 1 84 ? -10.335 -13.841 15.267 1.00 74.44 84 GLY A CA 1
ATOM 646 C C . GLY A 1 84 ? -10.018 -13.768 16.768 1.00 74.44 84 GLY A C 1
ATOM 647 O O . GLY A 1 84 ? -10.583 -12.915 17.449 1.00 74.44 84 GLY A O 1
ATOM 648 N N . LYS A 1 85 ? -9.130 -14.620 17.301 1.00 73.31 85 LYS A N 1
ATOM 649 C CA . LYS A 1 85 ? -8.932 -14.780 18.757 1.00 73.31 85 LYS A CA 1
ATOM 650 C C . LYS A 1 85 ? -7.495 -14.579 19.240 1.00 73.31 85 LYS A C 1
ATOM 652 O O . LYS A 1 85 ? -7.289 -14.468 20.444 1.00 73.31 85 LYS A O 1
ATOM 657 N N . ARG A 1 86 ? -6.503 -14.520 18.343 1.00 74.31 86 ARG A N 1
ATOM 658 C CA . ARG A 1 86 ? -5.085 -14.345 18.708 1.00 74.31 86 ARG A CA 1
ATOM 659 C C . ARG A 1 86 ? -4.512 -13.117 18.008 1.00 74.31 86 ARG A C 1
ATOM 661 O O . ARG A 1 86 ? -4.626 -13.011 16.789 1.00 74.31 86 ARG A O 1
ATOM 668 N N . ARG A 1 87 ? -3.935 -12.194 18.784 1.00 76.75 87 ARG A N 1
ATOM 669 C CA . ARG A 1 87 ? -3.157 -11.055 18.272 1.00 76.75 87 ARG A CA 1
ATOM 670 C C . ARG A 1 87 ? -1.674 -11.402 18.360 1.00 76.75 87 ARG A C 1
ATOM 672 O O . ARG A 1 87 ? -1.247 -11.844 19.425 1.00 76.75 87 ARG A O 1
ATOM 679 N N . HIS A 1 88 ? -0.947 -11.193 17.270 1.00 68.94 88 HIS A N 1
ATOM 680 C CA . HIS A 1 88 ? 0.510 -11.292 17.177 1.00 68.94 88 HIS A CA 1
ATOM 681 C C . HIS A 1 88 ? 1.078 -9.991 16.621 1.00 68.94 88 HIS A C 1
ATOM 683 O O . HIS A 1 88 ? 0.328 -9.308 15.877 1.00 68.94 88 HIS A O 1
#

pLDDT: mean 73.38, std 21.05, range [37.09, 97.75]

Radius of gyration: 33.09 Å; chains: 1; bounding box: 75×78×53 Å